Protein AF-A0A7X3SKD6-F1 (afdb_monomer)

Secondary structure (DSSP, 8-state):
-PPP----HHHHHHHHHHHHHHHHTT---PPPS--TT-SSPPPHHHHHHHHHHHHHHHHHHHHHHHHHHHHHHHHHHHHHHHHHHHHHHHH--SS-------

Radius of gyration: 26.62 Å; Cα contacts (8 Å, |Δi|>4): 65; chains: 1; bounding box: 44×20×93 Å

Structure (mmCIF, N/CA/C/O backbone):
data_AF-A0A7X3SKD6-F1
#
_entry.id   AF-A0A7X3SKD6-F1
#
loop_
_atom_site.group_PDB
_atom_site.id
_atom_site.type_symbol
_atom_site.label_atom_id
_atom_site.label_alt_id
_atom_site.label_comp_id
_atom_site.label_asym_id
_atom_site.label_entity_id
_atom_site.label_seq_id
_atom_site.pdbx_PDB_ins_code
_atom_site.Cartn_x
_atom_site.Cartn_y
_atom_site.Cartn_z
_atom_site.occupancy
_atom_site.B_iso_or_equiv
_atom_site.auth_seq_id
_atom_site.auth_comp_id
_atom_site.auth_asym_id
_atom_site.auth_atom_id
_atom_site.pdbx_PDB_model_num
ATOM 1 N N . MET A 1 1 ? -9.919 3.054 34.294 1.00 55.78 1 MET A N 1
ATOM 2 C CA . MET A 1 1 ? -10.777 2.860 33.108 1.00 55.78 1 MET A CA 1
ATOM 3 C C . MET A 1 1 ? -9.832 2.650 31.939 1.00 55.78 1 MET A C 1
ATOM 5 O O . MET A 1 1 ? -8.746 3.219 31.994 1.00 55.78 1 MET A O 1
ATOM 9 N N . ALA A 1 2 ? -10.139 1.752 31.004 1.00 65.25 2 ALA A N 1
ATOM 10 C CA . ALA A 1 2 ? -9.301 1.611 29.813 1.00 65.25 2 ALA A CA 1
ATOM 11 C C . ALA A 1 2 ? -9.644 2.764 28.863 1.00 65.25 2 ALA A C 1
ATOM 13 O O . ALA A 1 2 ? -10.807 3.132 28.766 1.00 65.25 2 ALA A O 1
ATOM 14 N N . GLU A 1 3 ? -8.638 3.374 28.247 1.00 79.31 3 GLU A N 1
ATOM 15 C CA . GLU A 1 3 ? -8.825 4.473 27.298 1.00 79.31 3 GLU A CA 1
ATOM 16 C C . GLU A 1 3 ? -9.089 3.890 25.902 1.00 79.31 3 GLU A C 1
ATOM 18 O O . GLU A 1 3 ? -8.464 2.895 25.521 1.00 79.31 3 GLU A O 1
ATOM 23 N N . GLY A 1 4 ? -10.049 4.467 25.172 1.00 81.44 4 GLY A N 1
ATOM 24 C CA . GLY A 1 4 ? -10.320 4.098 23.782 1.00 81.44 4 GLY A CA 1
ATOM 25 C C . GLY A 1 4 ? -9.169 4.492 22.859 1.00 81.44 4 GLY A C 1
ATOM 26 O O . GLY A 1 4 ? -8.352 5.350 23.190 1.00 81.44 4 GLY A O 1
ATOM 27 N N . ILE A 1 5 ? -9.090 3.856 21.693 1.00 88.44 5 ILE A N 1
ATOM 28 C CA . ILE A 1 5 ? -8.040 4.117 20.701 1.00 88.44 5 ILE A CA 1
ATOM 29 C C . ILE A 1 5 ? -8.340 5.422 19.954 1.00 88.44 5 ILE A C 1
ATOM 31 O O . ILE A 1 5 ? -7.427 6.207 19.708 1.00 88.44 5 ILE A O 1
ATOM 35 N N . HIS A 1 6 ? -9.612 5.663 19.618 1.00 86.44 6 HIS A N 1
ATOM 36 C CA . HIS A 1 6 ? -10.125 6.917 19.063 1.00 86.44 6 HIS A CA 1
ATOM 37 C C . HIS A 1 6 ? -9.360 7.424 17.835 1.00 86.44 6 HIS A C 1
ATOM 39 O O . HIS A 1 6 ? -8.711 8.472 17.854 1.00 86.44 6 HIS A O 1
ATOM 45 N N . ILE A 1 7 ? -9.464 6.691 16.726 1.00 90.50 7 ILE A N 1
ATOM 46 C CA . ILE A 1 7 ? -8.835 7.094 15.464 1.00 90.50 7 ILE A CA 1
ATOM 47 C C . ILE A 1 7 ? -9.734 7.993 14.607 1.00 90.50 7 ILE A C 1
ATOM 49 O O . ILE A 1 7 ? -10.962 7.963 14.678 1.00 90.50 7 ILE A O 1
ATOM 53 N N . ASN A 1 8 ? -9.111 8.766 13.715 1.00 94.06 8 ASN A N 1
ATOM 54 C CA . ASN A 1 8 ? -9.835 9.480 12.670 1.00 94.06 8 ASN A CA 1
ATOM 55 C C . ASN A 1 8 ? -10.183 8.517 11.521 1.00 94.06 8 ASN A C 1
ATOM 57 O O . ASN A 1 8 ? -9.372 8.285 10.621 1.00 94.06 8 ASN A O 1
ATOM 61 N N . HIS A 1 9 ? -11.399 7.972 11.557 1.00 93.19 9 HIS A N 1
ATOM 62 C CA . HIS A 1 9 ? -11.859 6.980 10.584 1.00 93.19 9 HIS A CA 1
ATOM 63 C C . HIS A 1 9 ? -11.924 7.499 9.144 1.00 93.19 9 HIS A C 1
ATOM 65 O O . HIS A 1 9 ? -11.628 6.755 8.209 1.00 93.19 9 HIS A O 1
ATOM 71 N N . GLU A 1 10 ? -12.283 8.767 8.941 1.00 95.19 10 GLU A N 1
ATOM 72 C CA . GLU A 1 10 ? -12.309 9.352 7.596 1.00 95.19 10 GLU A CA 1
ATOM 73 C C . GLU A 1 10 ? -10.895 9.495 7.041 1.00 95.19 10 GLU A C 1
ATOM 75 O O . GLU A 1 10 ? -10.630 9.091 5.909 1.00 95.19 10 GLU A O 1
ATOM 80 N N . LYS A 1 11 ? -9.948 9.930 7.878 1.00 95.44 11 LYS A N 1
ATOM 81 C CA . LYS A 1 11 ? -8.544 10.003 7.479 1.00 95.44 11 LYS A CA 1
ATOM 82 C C . LYS A 1 11 ? -7.969 8.627 7.130 1.00 95.44 11 LYS A C 1
ATOM 84 O O . LYS A 1 11 ? -7.293 8.492 6.116 1.00 95.44 11 LYS A O 1
ATOM 89 N N . ALA A 1 12 ? -8.289 7.590 7.905 1.00 94.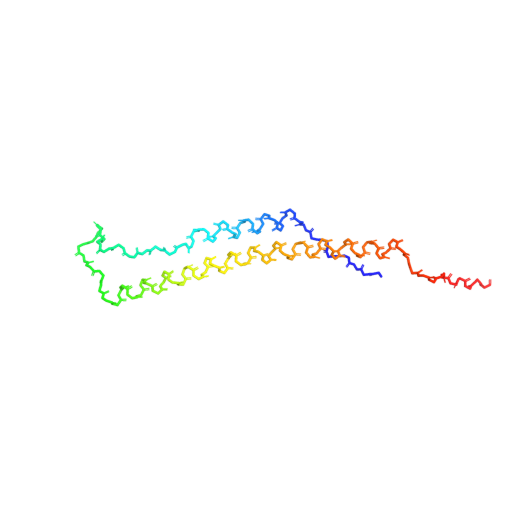56 12 ALA A N 1
ATOM 90 C CA . ALA A 1 12 ? -7.851 6.225 7.612 1.00 94.56 12 ALA A CA 1
ATOM 91 C C . ALA A 1 12 ? -8.410 5.701 6.272 1.00 94.56 12 ALA A C 1
ATOM 93 O O . ALA A 1 12 ? -7.696 5.041 5.513 1.00 94.56 12 ALA A O 1
ATOM 94 N N . LYS A 1 13 ? -9.669 6.022 5.940 1.00 95.81 13 LYS A N 1
ATOM 95 C CA . LYS A 1 13 ? -10.265 5.687 4.633 1.00 95.81 13 LYS A CA 1
ATOM 96 C C . LYS A 1 13 ? -9.582 6.433 3.487 1.00 95.81 13 LYS A C 1
ATOM 98 O O . LYS A 1 13 ? -9.305 5.817 2.456 1.00 95.81 13 LYS A O 1
ATOM 103 N N . GLU A 1 14 ? -9.313 7.728 3.658 1.00 97.06 14 GLU A N 1
ATOM 104 C CA . GLU A 1 14 ? -8.574 8.541 2.684 1.00 97.06 14 GLU A CA 1
ATOM 105 C C . GLU A 1 14 ? -7.173 7.977 2.435 1.00 97.06 14 GLU A C 1
ATOM 107 O O . GLU A 1 14 ? -6.782 7.788 1.283 1.00 97.06 14 GLU A O 1
ATOM 112 N N . ASP A 1 15 ? -6.441 7.640 3.497 1.00 96.44 15 ASP A N 1
ATOM 113 C CA . ASP A 1 15 ? -5.087 7.096 3.394 1.00 96.44 15 ASP A CA 1
ATOM 114 C C . ASP A 1 15 ? -5.096 5.733 2.684 1.00 96.44 15 ASP A C 1
ATOM 116 O O . ASP A 1 15 ? -4.341 5.526 1.730 1.00 96.44 15 ASP A O 1
ATOM 120 N N . ALA A 1 16 ? -6.028 4.838 3.035 1.00 96.69 16 ALA A N 1
ATOM 121 C CA . ALA A 1 16 ? -6.211 3.570 2.326 1.00 96.69 16 ALA A CA 1
ATOM 122 C C . ALA A 1 16 ? -6.562 3.761 0.838 1.00 96.69 16 ALA A C 1
ATOM 124 O O . ALA A 1 16 ? -6.170 2.959 -0.014 1.00 96.69 16 ALA A O 1
ATOM 125 N N . MET A 1 17 ? -7.328 4.801 0.495 1.00 96.88 17 MET A N 1
ATOM 126 C CA . MET A 1 17 ? -7.644 5.135 -0.896 1.00 96.88 17 MET A CA 1
ATOM 127 C C . MET A 1 17 ? -6.420 5.673 -1.642 1.00 96.88 17 MET A C 1
ATOM 129 O O . MET A 1 17 ? -6.194 5.290 -2.793 1.00 96.88 17 MET A O 1
ATOM 133 N N . GLY A 1 18 ? -5.614 6.516 -0.996 1.00 97.00 18 GLY A N 1
ATOM 134 C CA . GLY A 1 18 ? -4.372 7.047 -1.551 1.00 97.00 18 GLY A CA 1
ATOM 135 C C . GLY A 1 18 ? -3.366 5.942 -1.866 1.00 97.00 18 GLY A C 1
ATOM 136 O O . GLY A 1 18 ? -2.859 5.873 -2.986 1.00 97.00 18 GLY A O 1
ATOM 137 N N . VAL A 1 19 ? -3.149 5.023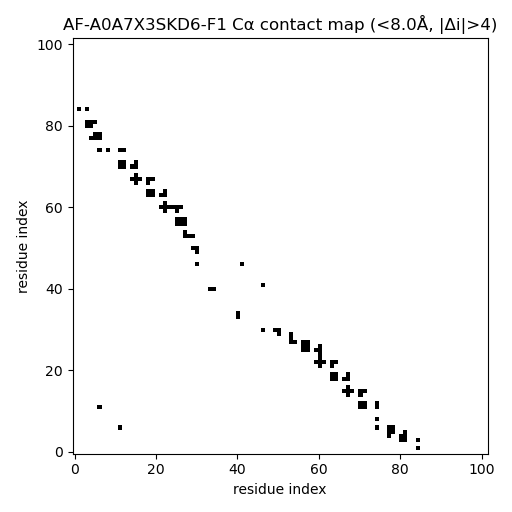 -0.922 1.00 95.94 19 VAL A N 1
ATOM 138 C CA . VAL A 1 19 ? -2.257 3.865 -1.101 1.00 95.94 19 VAL A CA 1
ATOM 139 C C . VAL A 1 19 ? -2.742 2.967 -2.243 1.00 95.94 19 VAL A C 1
ATOM 141 O O . VAL A 1 19 ? -1.967 2.640 -3.143 1.00 95.94 19 VAL A O 1
ATOM 144 N N . LYS A 1 20 ? -4.041 2.645 -2.278 1.00 94.94 20 LYS A N 1
ATOM 145 C CA . LYS A 1 20 ? -4.637 1.855 -3.369 1.00 94.94 20 LYS A CA 1
ATOM 146 C C . LYS A 1 20 ? -4.496 2.544 -4.728 1.00 94.94 20 LYS A C 1
ATOM 148 O O . LYS A 1 20 ? -4.224 1.900 -5.734 1.00 94.94 20 LYS A O 1
ATOM 153 N N . SER A 1 21 ? -4.647 3.865 -4.769 1.00 94.31 21 SER A N 1
ATOM 154 C CA . SER A 1 21 ? -4.472 4.636 -6.004 1.00 94.31 21 SER A CA 1
ATOM 155 C C . SER A 1 21 ? -3.017 4.623 -6.481 1.00 94.31 21 SER A C 1
ATOM 157 O O . SER A 1 21 ? -2.771 4.550 -7.681 1.00 94.31 21 SER A O 1
ATOM 159 N N . ALA A 1 22 ? -2.046 4.646 -5.562 1.00 93.19 22 ALA A N 1
ATOM 160 C CA . ALA A 1 22 ? -0.631 4.513 -5.899 1.00 93.19 22 ALA A CA 1
ATOM 161 C C . ALA A 1 22 ? -0.302 3.133 -6.496 1.00 93.19 22 ALA A C 1
ATOM 163 O O . ALA A 1 22 ? 0.452 3.060 -7.467 1.00 93.19 22 ALA A O 1
ATOM 164 N N . ALA A 1 23 ? -0.912 2.058 -5.981 1.00 93.56 23 ALA A N 1
ATOM 165 C CA . ALA A 1 23 ? -0.737 0.697 -6.496 1.00 93.56 23 ALA A CA 1
ATOM 166 C C . ALA A 1 23 ? -1.080 0.575 -7.993 1.00 93.56 23 ALA A C 1
ATOM 168 O O . ALA A 1 23 ? -0.369 -0.098 -8.741 1.00 93.56 23 ALA A O 1
ATOM 169 N N . VAL A 1 24 ? -2.106 1.299 -8.462 1.00 90.94 24 VAL A N 1
ATOM 170 C CA . VAL A 1 24 ? -2.530 1.309 -9.877 1.00 90.94 24 VAL A CA 1
ATOM 171 C C . VAL A 1 24 ? -1.415 1.775 -10.820 1.00 90.94 24 VAL A C 1
ATOM 173 O O . VAL A 1 24 ? -1.328 1.293 -11.948 1.00 90.94 24 VAL A O 1
ATOM 176 N N . TYR A 1 25 ? -0.529 2.667 -10.373 1.00 90.94 25 TYR A N 1
ATOM 177 C CA . TYR A 1 25 ? 0.583 3.160 -11.1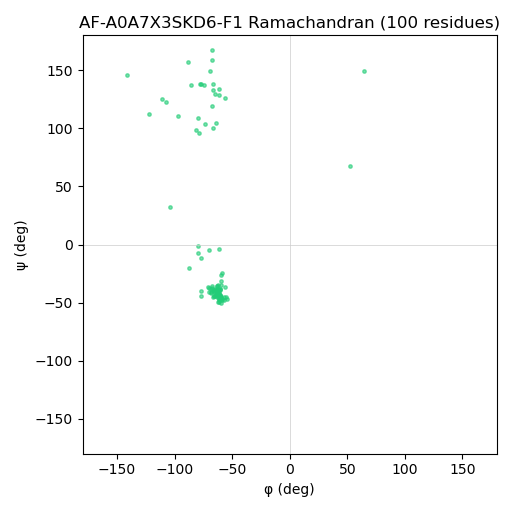93 1.00 90.94 25 TYR A CA 1
ATOM 178 C C . TYR A 1 25 ? 1.775 2.195 -11.267 1.00 90.94 25 TYR A C 1
ATOM 180 O O . TYR A 1 25 ? 2.698 2.428 -12.045 1.00 90.94 25 TYR A O 1
ATOM 188 N N . LEU A 1 26 ? 1.767 1.111 -10.487 1.00 91.94 26 LEU A N 1
ATOM 189 C CA . LEU A 1 26 ? 2.858 0.137 -10.394 1.00 91.94 26 LEU A CA 1
ATOM 190 C C . LEU A 1 26 ? 2.552 -1.164 -11.146 1.00 91.94 26 LEU A C 1
ATOM 192 O O . LEU A 1 26 ? 2.990 -2.249 -10.769 1.00 91.94 26 LEU A O 1
ATOM 196 N N . GLN A 1 27 ? 1.798 -1.067 -12.236 1.00 87.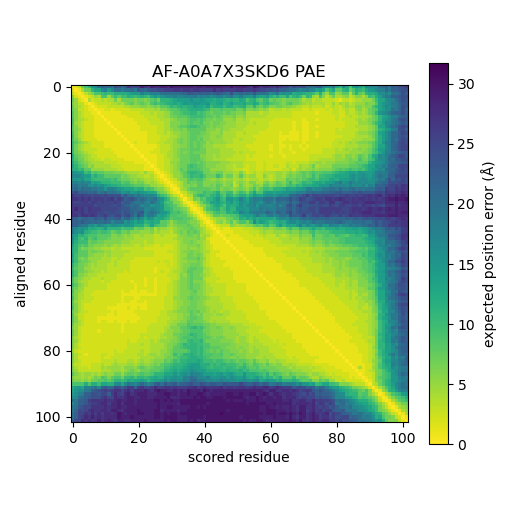31 27 GLN A N 1
ATOM 197 C CA . GLN A 1 27 ? 1.570 -2.201 -13.123 1.00 87.31 27 GLN A CA 1
ATOM 198 C C . GLN A 1 27 ? 2.818 -2.476 -13.969 1.00 87.31 27 GLN A C 1
ATOM 200 O O . GLN A 1 27 ? 3.437 -1.555 -14.504 1.00 87.31 27 GLN A O 1
ATOM 205 N N . SER A 1 28 ? 3.180 -3.753 -14.118 1.00 83.81 28 SER A N 1
ATOM 206 C CA . SER A 1 28 ? 4.287 -4.143 -14.992 1.00 83.81 28 SER A CA 1
ATOM 207 C C . SER A 1 28 ? 3.964 -3.818 -16.448 1.00 83.81 28 SER A C 1
ATOM 209 O O . SER A 1 28 ? 2.937 -4.252 -16.975 1.00 83.81 28 SER A O 1
ATOM 211 N N . VAL A 1 29 ? 4.885 -3.145 -17.127 1.00 84.25 29 VAL A N 1
ATOM 212 C CA . VAL A 1 29 ? 4.824 -2.870 -18.560 1.00 84.25 29 VAL A CA 1
ATOM 213 C C . VAL A 1 29 ? 5.851 -3.754 -19.269 1.00 84.25 29 VAL A C 1
ATOM 215 O O . VAL A 1 29 ? 7.038 -3.696 -18.943 1.00 84.25 29 VAL A O 1
ATOM 218 N N . PRO A 1 30 ? 5.446 -4.598 -20.232 1.00 78.38 30 PRO A N 1
ATOM 219 C CA . PRO A 1 30 ? 6.384 -5.442 -20.953 1.00 78.38 30 PRO A CA 1
ATOM 220 C C . PRO A 1 30 ? 7.289 -4.608 -21.861 1.00 78.38 30 PRO A C 1
ATOM 222 O O . PRO A 1 30 ? 6.891 -3.581 -22.413 1.00 78.38 30 PRO A O 1
ATOM 225 N N . LEU A 1 31 ? 8.514 -5.093 -22.066 1.00 77.00 31 LEU A N 1
ATOM 226 C CA . LEU A 1 31 ? 9.441 -4.453 -22.989 1.00 77.00 31 LEU A CA 1
ATOM 227 C C . LEU A 1 31 ? 8.912 -4.612 -24.418 1.00 77.00 31 LEU A C 1
ATOM 229 O O . LEU A 1 31 ? 8.793 -5.734 -24.916 1.00 77.00 31 LEU A O 1
ATOM 233 N N . VAL A 1 32 ? 8.633 -3.497 -25.089 1.00 75.25 32 VAL A N 1
ATOM 234 C CA . VAL A 1 32 ? 8.239 -3.518 -26.500 1.00 75.25 32 VAL A CA 1
ATOM 235 C C . VAL A 1 32 ? 9.436 -3.999 -27.338 1.00 7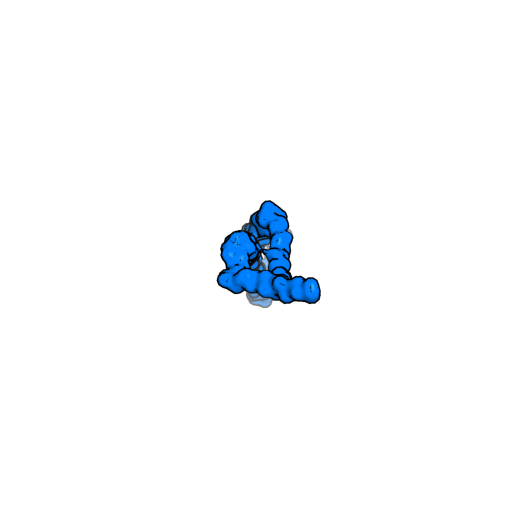5.25 32 VAL A C 1
ATOM 237 O O . VAL A 1 32 ? 10.553 -3.519 -27.135 1.00 75.25 32 VAL A O 1
ATOM 240 N N . PRO A 1 33 ? 9.252 -4.945 -28.281 1.00 63.22 33 PRO A N 1
ATOM 241 C CA . PRO A 1 33 ? 10.353 -5.497 -29.077 1.00 63.22 33 PRO A CA 1
ATOM 242 C C . PRO A 1 33 ? 11.118 -4.465 -29.917 1.00 63.22 33 PRO A C 1
ATOM 244 O O . PRO A 1 33 ? 12.290 -4.683 -30.224 1.00 63.22 33 PRO A O 1
ATOM 247 N N . GLN A 1 34 ? 10.460 -3.365 -30.288 1.00 61.81 34 GLN A N 1
ATOM 24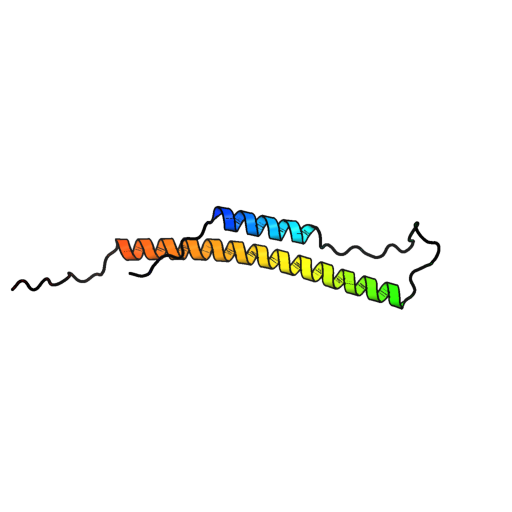8 C CA . GLN A 1 34 ? 11.032 -2.251 -31.035 1.00 61.81 34 GLN A CA 1
ATOM 249 C C . GLN A 1 34 ? 10.872 -0.967 -30.224 1.00 61.81 34 GLN A C 1
ATOM 251 O O . GLN A 1 34 ? 9.762 -0.472 -30.037 1.00 61.81 34 GLN A O 1
ATOM 256 N N . ASP A 1 35 ? 11.991 -0.425 -29.756 1.00 60.94 35 ASP A N 1
ATOM 257 C CA . ASP A 1 35 ? 12.039 0.954 -29.298 1.00 60.94 35 ASP A CA 1
ATOM 258 C C . ASP A 1 35 ? 12.153 1.847 -30.539 1.00 60.94 35 ASP A C 1
ATOM 260 O O . ASP A 1 35 ? 13.185 1.854 -31.200 1.00 60.94 35 ASP A O 1
ATOM 264 N N . MET A 1 36 ? 11.100 2.588 -30.897 1.00 62.25 36 MET A N 1
ATOM 265 C CA . MET A 1 36 ? 11.173 3.520 -32.034 1.00 62.25 36 MET A CA 1
ATOM 266 C C . MET A 1 36 ? 12.068 4.739 -31.749 1.00 62.25 36 MET A C 1
ATOM 268 O O . MET A 1 36 ? 12.282 5.559 -32.639 1.00 62.25 36 MET A O 1
ATOM 272 N N . ARG A 1 37 ? 12.589 4.886 -30.521 1.00 66.19 37 ARG A N 1
ATOM 273 C CA . ARG A 1 37 ? 13.492 5.981 -30.144 1.00 66.19 37 ARG A CA 1
ATOM 274 C C . ARG A 1 37 ? 14.959 5.677 -30.427 1.00 66.19 37 ARG A C 1
ATOM 276 O O . ARG A 1 37 ? 15.744 6.619 -30.512 1.00 66.19 37 ARG A O 1
ATOM 283 N N . THR A 1 38 ? 15.350 4.408 -30.579 1.00 65.38 38 THR A N 1
ATOM 284 C CA . THR A 1 38 ? 16.741 4.038 -30.889 1.00 65.38 38 THR A CA 1
ATOM 285 C C . THR A 1 38 ? 16.805 2.878 -31.882 1.00 65.38 38 THR A C 1
ATOM 287 O O . THR A 1 38 ? 15.996 1.960 -31.842 1.00 65.38 38 THR A O 1
ATOM 290 N N . THR A 1 39 ? 17.813 2.866 -32.756 1.00 63.81 39 THR A N 1
ATOM 291 C CA . THR A 1 39 ? 18.079 1.732 -33.661 1.00 63.81 39 THR A CA 1
ATOM 292 C C . THR A 1 39 ? 18.821 0.577 -32.977 1.00 63.81 39 THR A C 1
ATOM 294 O O . THR A 1 39 ? 19.106 -0.435 -33.618 1.00 63.81 39 THR A O 1
ATOM 297 N N . LEU A 1 40 ? 19.158 0.710 -31.687 1.00 63.22 40 LEU A N 1
ATOM 298 C CA . LEU A 1 40 ? 19.947 -0.261 -30.937 1.00 63.22 40 LEU A CA 1
ATOM 299 C C . LEU A 1 40 ? 19.022 -1.187 -30.132 1.00 63.22 40 LEU A C 1
ATOM 301 O O . LEU A 1 40 ? 18.429 -0.756 -29.141 1.00 63.22 40 LEU A O 1
ATOM 305 N N . PRO A 1 41 ? 18.903 -2.477 -30.493 1.00 65.75 41 PRO A N 1
ATOM 306 C CA . PRO A 1 41 ? 18.114 -3.408 -29.704 1.00 65.75 41 PRO A CA 1
ATOM 307 C C . PRO A 1 41 ? 18.766 -3.631 -28.334 1.00 65.75 41 PRO A C 1
ATOM 309 O O . PRO A 1 41 ? 19.979 -3.829 -28.224 1.00 65.75 41 PRO A O 1
ATOM 312 N N . ALA A 1 42 ? 17.951 -3.674 -27.275 1.00 69.81 42 ALA A N 1
ATOM 313 C CA . ALA A 1 42 ? 18.430 -4.048 -25.949 1.00 69.81 42 ALA A CA 1
ATOM 314 C C . ALA A 1 42 ? 19.101 -5.433 -25.996 1.00 69.81 42 ALA A C 1
ATOM 316 O O . ALA A 1 42 ? 18.501 -6.422 -26.434 1.00 69.81 42 ALA A O 1
ATOM 317 N N . ASN A 1 43 ? 20.343 -5.526 -25.519 1.00 80.38 43 ASN A N 1
ATOM 318 C CA . ASN A 1 43 ? 21.039 -6.808 -25.439 1.00 80.38 43 ASN A CA 1
ATOM 319 C C . ASN A 1 43 ? 20.383 -7.735 -24.391 1.00 80.38 43 ASN A C 1
ATOM 321 O O . ASN A 1 43 ? 19.574 -7.315 -23.560 1.00 80.38 43 ASN A O 1
ATOM 325 N N . ALA A 1 44 ? 20.749 -9.020 -24.397 1.00 83.38 44 ALA A N 1
ATOM 326 C CA . ALA A 1 44 ? 20.146 -10.023 -23.512 1.00 83.38 44 ALA A CA 1
ATOM 327 C C . ALA A 1 44 ? 20.286 -9.710 -22.008 1.00 83.38 44 ALA A C 1
ATOM 329 O O . ALA A 1 44 ? 19.497 -10.209 -21.203 1.00 83.38 44 ALA A O 1
ATOM 330 N N . LYS A 1 45 ? 21.289 -8.916 -21.608 1.00 85.56 45 LYS A N 1
ATOM 331 C CA . LYS A 1 45 ? 21.465 -8.466 -20.221 1.00 85.56 45 LYS A CA 1
ATOM 332 C C . LYS A 1 45 ? 20.485 -7.339 -19.889 1.00 85.56 45 LYS A C 1
ATOM 334 O O . LYS A 1 45 ? 19.837 -7.408 -18.851 1.00 85.56 45 LYS A O 1
ATOM 339 N N . GLY A 1 46 ? 20.325 -6.368 -20.789 1.00 84.44 46 GLY A N 1
ATOM 340 C CA . GLY A 1 46 ? 19.363 -5.271 -20.656 1.00 84.44 46 GLY A CA 1
ATOM 341 C C . GLY A 1 46 ? 17.920 -5.767 -20.584 1.00 84.44 46 GLY A C 1
ATOM 342 O O . GLY A 1 46 ? 17.198 -5.396 -19.666 1.00 84.44 46 GLY A O 1
ATOM 343 N N . LYS A 1 47 ? 17.534 -6.698 -21.469 1.00 86.19 47 LYS A N 1
ATOM 344 C CA . LYS A 1 47 ? 16.202 -7.329 -21.436 1.00 86.19 47 LYS A CA 1
ATOM 345 C C . LYS A 1 47 ? 15.922 -8.007 -20.093 1.00 86.19 47 LYS A C 1
ATOM 347 O O . LYS A 1 47 ? 14.887 -7.766 -19.490 1.00 86.19 47 LYS A O 1
ATOM 352 N N . ARG A 1 48 ? 16.878 -8.798 -19.590 1.00 87.06 48 ARG A N 1
ATOM 353 C CA . ARG A 1 48 ? 16.757 -9.470 -18.285 1.00 87.06 48 ARG A CA 1
ATOM 354 C C . ARG A 1 48 ? 16.672 -8.490 -17.117 1.00 87.06 48 ARG A C 1
ATOM 356 O O . ARG A 1 48 ? 15.890 -8.721 -16.204 1.00 87.06 48 ARG A O 1
ATOM 363 N N . ALA A 1 49 ? 17.473 -7.426 -17.129 1.00 89.12 49 ALA A N 1
ATOM 364 C CA . ALA A 1 49 ? 17.428 -6.401 -16.090 1.00 89.12 49 ALA A CA 1
ATOM 365 C C . ALA A 1 49 ? 16.07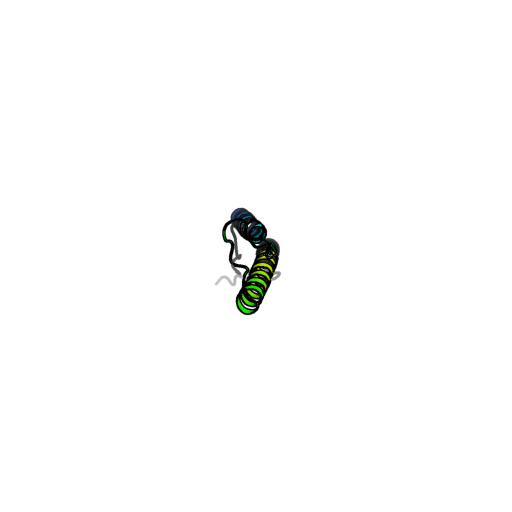6 -5.674 -16.080 1.00 89.12 49 ALA A C 1
ATOM 367 O O . ALA A 1 49 ? 15.493 -5.498 -15.016 1.00 89.12 49 ALA A O 1
ATOM 368 N N . TYR A 1 50 ? 15.554 -5.331 -17.260 1.00 89.31 50 TYR A N 1
ATOM 369 C CA . TYR A 1 50 ? 14.239 -4.717 -17.394 1.00 89.31 50 TYR A CA 1
ATOM 370 C C . TYR A 1 50 ? 13.128 -5.639 -16.889 1.00 89.31 50 TYR A C 1
ATOM 372 O O . TYR A 1 50 ? 12.335 -5.211 -16.062 1.00 89.31 50 TYR A O 1
ATOM 380 N N . SER A 1 51 ? 13.102 -6.909 -17.314 1.00 89.38 51 SER A N 1
ATOM 381 C CA . SER A 1 51 ? 12.103 -7.874 -16.833 1.00 89.38 51 SER A CA 1
ATOM 382 C C . SER A 1 51 ? 12.103 -7.987 -15.308 1.00 89.38 51 SER A C 1
ATOM 384 O O . SER A 1 51 ? 11.048 -7.886 -14.702 1.00 89.38 51 SER A O 1
ATOM 386 N N . ARG A 1 52 ? 13.282 -8.083 -14.676 1.00 91.94 52 ARG A N 1
ATOM 387 C CA . ARG A 1 52 ? 13.377 -8.101 -13.207 1.00 91.94 52 ARG A CA 1
ATOM 388 C C . ARG A 1 52 ? 12.819 -6.831 -12.570 1.00 91.94 52 ARG A C 1
ATOM 390 O O . ARG A 1 52 ? 12.116 -6.917 -11.577 1.00 91.94 52 ARG A O 1
ATOM 397 N N . ALA A 1 53 ? 13.127 -5.662 -13.129 1.00 92.06 53 ALA A N 1
ATOM 398 C CA . ALA A 1 53 ? 12.592 -4.405 -12.615 1.00 92.06 53 ALA A CA 1
ATOM 399 C C . ALA A 1 53 ? 11.059 -4.358 -12.719 1.00 92.06 53 ALA A C 1
ATOM 401 O O . ALA A 1 53 ? 10.405 -3.894 -11.794 1.00 92.06 53 ALA A O 1
ATOM 402 N N . GLN A 1 54 ? 10.485 -4.878 -13.809 1.00 93.44 54 GLN A N 1
ATOM 403 C CA . GLN A 1 54 ? 9.033 -4.971 -13.977 1.00 93.44 54 GLN A CA 1
ATOM 404 C C . GLN A 1 54 ? 8.386 -5.938 -12.979 1.00 93.44 54 GLN A C 1
ATOM 406 O O . GLN A 1 54 ? 7.335 -5.616 -12.430 1.00 93.44 54 GLN A O 1
ATOM 411 N N . ASP A 1 55 ? 9.028 -7.075 -12.698 1.00 93.25 55 ASP A N 1
ATOM 412 C CA . ASP A 1 55 ? 8.560 -8.020 -11.678 1.00 93.25 55 ASP A CA 1
ATOM 413 C C . ASP A 1 55 ? 8.543 -7.372 -10.283 1.00 93.25 55 ASP A C 1
ATOM 415 O O . ASP A 1 55 ? 7.579 -7.531 -9.534 1.00 93.25 55 ASP A O 1
ATOM 419 N N . GLU A 1 56 ? 9.583 -6.609 -9.933 1.00 94.81 56 GLU A N 1
ATOM 420 C CA . GLU A 1 56 ? 9.649 -5.892 -8.652 1.00 94.81 56 GLU A CA 1
ATOM 421 C C . GLU A 1 56 ? 8.627 -4.748 -8.566 1.00 94.81 56 GLU A C 1
ATOM 423 O O . GLU A 1 56 ? 7.998 -4.569 -7.525 1.00 94.81 56 GLU A O 1
ATOM 428 N N . ILE A 1 57 ? 8.396 -4.011 -9.660 1.00 94.12 57 ILE A N 1
ATOM 429 C CA . ILE A 1 57 ? 7.343 -2.983 -9.737 1.00 94.12 57 ILE A CA 1
ATOM 430 C C . ILE A 1 57 ? 5.968 -3.609 -9.474 1.00 94.12 57 ILE A C 1
ATOM 432 O O . ILE A 1 57 ? 5.225 -3.123 -8.623 1.00 94.12 57 ILE A O 1
ATOM 436 N N . PHE A 1 58 ? 5.663 -4.730 -10.131 1.00 93.50 58 PHE A N 1
ATOM 437 C CA . PHE A 1 58 ? 4.402 -5.443 -9.937 1.00 93.50 58 PHE A CA 1
ATOM 438 C C . PHE A 1 58 ? 4.226 -5.957 -8.501 1.00 93.50 58 PHE A C 1
ATOM 440 O O . PHE A 1 58 ? 3.147 -5.838 -7.911 1.00 93.50 58 PHE A O 1
ATOM 447 N N . ARG A 1 59 ? 5.297 -6.499 -7.907 1.00 95.94 59 ARG A N 1
ATOM 448 C CA . ARG A 1 59 ? 5.298 -6.923 -6.500 1.00 95.94 59 ARG A CA 1
ATOM 449 C C . ARG A 1 59 ? 5.026 -5.755 -5.564 1.00 95.94 59 ARG A C 1
ATOM 451 O O . ARG A 1 59 ? 4.210 -5.898 -4.659 1.00 95.94 59 ARG A O 1
ATOM 458 N N . LEU A 1 60 ? 5.665 -4.609 -5.794 1.00 96.06 60 LEU A N 1
ATOM 459 C CA . LEU A 1 60 ? 5.427 -3.409 -4.998 1.00 96.06 60 LEU A CA 1
ATOM 460 C C . LEU A 1 60 ? 3.966 -2.955 -5.106 1.00 96.06 60 LEU A C 1
ATOM 462 O O . LEU A 1 60 ? 3.352 -2.695 -4.077 1.00 96.06 60 LEU A O 1
ATOM 466 N N . GLY A 1 61 ? 3.389 -2.934 -6.313 1.00 96.19 61 GLY A N 1
ATOM 467 C CA . GLY A 1 61 ? 1.963 -2.646 -6.508 1.00 96.19 61 GLY A CA 1
ATOM 468 C C . GLY A 1 61 ? 1.061 -3.570 -5.685 1.00 96.19 61 GLY A C 1
ATOM 469 O O . GLY A 1 61 ? 0.207 -3.099 -4.941 1.00 96.19 61 GLY A O 1
ATOM 470 N N . THR A 1 62 ? 1.331 -4.877 -5.718 1.00 96.12 62 THR A N 1
ATOM 471 C CA . THR A 1 62 ? 0.578 -5.877 -4.937 1.00 96.12 62 THR A CA 1
ATOM 472 C C . THR A 1 62 ? 0.694 -5.650 -3.423 1.00 96.12 62 THR A C 1
ATOM 474 O O . THR A 1 62 ? -0.282 -5.812 -2.691 1.00 96.12 62 THR A O 1
ATOM 477 N N . LEU A 1 63 ? 1.878 -5.269 -2.934 1.00 97.62 63 LEU A N 1
ATOM 478 C CA . LEU A 1 63 ? 2.087 -4.963 -1.516 1.00 97.62 63 LEU A CA 1
ATOM 479 C C . LEU A 1 63 ? 1.333 -3.702 -1.082 1.00 97.62 63 LEU A C 1
ATOM 481 O O . LEU A 1 63 ? 0.798 -3.676 0.022 1.00 97.62 63 LEU A O 1
ATOM 485 N N . LEU A 1 64 ? 1.255 -2.680 -1.939 1.00 97.56 64 LEU A N 1
ATOM 486 C CA . LEU A 1 64 ? 0.459 -1.485 -1.655 1.00 97.56 64 LEU A CA 1
ATOM 487 C C . LEU A 1 64 ? -1.043 -1.798 -1.621 1.00 97.56 64 LEU A C 1
ATOM 489 O O . LEU A 1 64 ? -1.742 -1.297 -0.743 1.00 97.56 64 LEU A O 1
ATOM 493 N N . ASP A 1 65 ? -1.541 -2.656 -2.513 1.00 96.31 65 ASP A N 1
ATOM 494 C CA . ASP A 1 65 ? -2.935 -3.114 -2.451 1.00 96.31 65 ASP A CA 1
ATOM 495 C C . ASP A 1 65 ? -3.238 -3.827 -1.126 1.00 96.31 65 ASP A C 1
ATOM 497 O O . ASP A 1 65 ? -4.243 -3.526 -0.479 1.00 96.31 65 ASP A O 1
ATOM 501 N N . LEU A 1 66 ? -2.347 -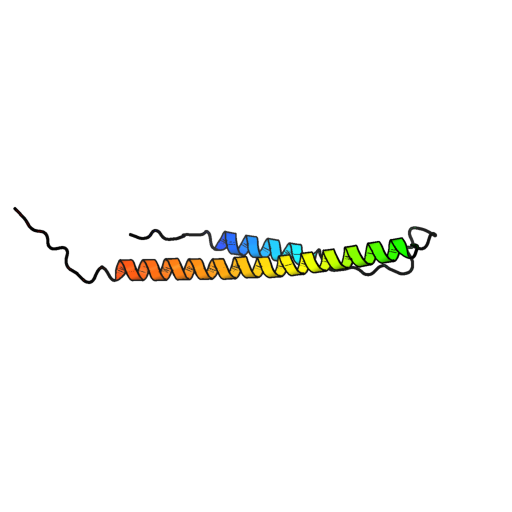4.724 -0.686 1.00 97.44 66 LEU A N 1
ATOM 502 C CA . LEU A 1 66 ? -2.474 -5.398 0.607 1.00 97.44 66 LEU A CA 1
ATOM 503 C C . LEU A 1 66 ? -2.456 -4.399 1.769 1.00 97.44 66 LEU A C 1
ATOM 505 O O . LEU A 1 66 ? -3.270 -4.501 2.684 1.00 97.44 66 LEU A O 1
ATOM 509 N N . GLU A 1 67 ? -1.563 -3.414 1.725 1.00 97.62 67 GLU A N 1
ATOM 510 C CA . GLU A 1 67 ? -1.465 -2.406 2.777 1.00 97.62 67 GLU A CA 1
ATOM 511 C C . GLU A 1 67 ? -2.724 -1.538 2.866 1.00 97.62 67 GLU A C 1
ATOM 513 O O . GLU A 1 67 ? -3.214 -1.255 3.959 1.00 97.62 67 GLU A O 1
ATOM 518 N N . ALA A 1 68 ? -3.326 -1.187 1.729 1.00 97.81 68 ALA A N 1
ATOM 519 C CA . ALA A 1 68 ? -4.608 -0.494 1.718 1.00 97.81 68 ALA A CA 1
ATOM 520 C C . ALA A 1 68 ? -5.722 -1.314 2.397 1.00 97.81 68 ALA A C 1
ATOM 522 O O . ALA A 1 68 ? -6.565 -0.742 3.091 1.00 97.81 68 ALA A O 1
ATOM 523 N N . GLU A 1 69 ? -5.740 -2.639 2.219 1.00 97.56 69 GLU A N 1
ATOM 524 C CA . GLU A 1 69 ? -6.688 -3.520 2.915 1.00 97.56 69 GLU A CA 1
ATOM 525 C C . GLU A 1 69 ? -6.377 -3.656 4.414 1.00 97.56 69 GLU A C 1
ATOM 527 O O . GLU A 1 69 ? -7.304 -3.667 5.230 1.00 97.56 69 GLU A O 1
ATOM 532 N N . ASN A 1 70 ? -5.099 -3.678 4.804 1.00 97.94 70 ASN A N 1
ATOM 533 C CA . ASN A 1 70 ? -4.695 -3.674 6.213 1.00 97.94 70 ASN A CA 1
ATOM 534 C C . ASN A 1 70 ? -5.193 -2.415 6.932 1.00 97.94 70 ASN A C 1
ATOM 536 O O . ASN A 1 70 ? -5.795 -2.519 8.002 1.00 97.94 70 ASN A O 1
ATOM 540 N N . ILE A 1 71 ? -5.009 -1.236 6.326 1.00 97.38 71 ILE A N 1
ATOM 541 C CA . ILE A 1 71 ? -5.478 0.041 6.886 1.00 97.38 71 ILE A CA 1
ATOM 542 C C . ILE A 1 71 ? -6.999 0.014 7.078 1.00 97.38 71 ILE A C 1
ATOM 544 O O . ILE A 1 71 ? -7.489 0.373 8.149 1.00 97.38 71 ILE A O 1
ATOM 548 N N . ARG A 1 72 ? -7.763 -0.460 6.081 1.00 96.94 72 ARG A N 1
ATOM 549 C CA . ARG A 1 72 ? -9.229 -0.595 6.199 1.00 96.94 72 ARG A CA 1
ATOM 550 C C . ARG A 1 72 ? -9.630 -1.553 7.316 1.00 96.94 72 ARG A C 1
ATOM 552 O O . ARG A 1 72 ? -10.536 -1.244 8.085 1.00 96.94 72 ARG A O 1
ATOM 559 N N . SER A 1 73 ? -8.956 -2.694 7.405 1.00 97.12 73 SER A N 1
ATOM 560 C CA . SER A 1 73 ? -9.262 -3.731 8.392 1.00 97.12 73 SER A CA 1
ATOM 561 C C . SER A 1 73 ? -8.985 -3.249 9.816 1.00 97.12 73 SER A C 1
ATOM 563 O O . SER A 1 73 ? -9.829 -3.407 10.695 1.00 97.12 73 SER A O 1
ATOM 565 N N . LEU A 1 74 ? -7.844 -2.591 10.038 1.00 96.38 74 LEU A N 1
ATOM 566 C CA . LEU A 1 74 ? -7.510 -1.985 11.329 1.00 96.38 74 LEU A CA 1
ATOM 567 C C . LEU A 1 74 ? -8.471 -0.853 11.692 1.00 96.38 74 LEU A C 1
ATOM 569 O O . LEU A 1 74 ? -8.879 -0.749 12.845 1.00 96.38 74 LEU A O 1
ATOM 573 N N . ASN A 1 75 ? -8.878 -0.046 10.709 1.00 95.69 75 ASN A N 1
ATOM 574 C CA . ASN A 1 75 ? -9.851 1.018 10.920 1.00 95.69 75 ASN A CA 1
ATOM 575 C C . ASN A 1 75 ? -11.173 0.485 11.499 1.00 95.69 75 ASN A C 1
ATOM 577 O O . ASN A 1 75 ? -11.694 1.055 12.455 1.00 95.69 75 ASN A O 1
ATOM 581 N N . VAL A 1 76 ? -11.680 -0.623 10.948 1.00 95.81 76 VAL A N 1
ATOM 582 C CA . VAL A 1 76 ? -12.882 -1.305 11.455 1.00 95.81 76 VAL A CA 1
ATOM 583 C C . VAL A 1 76 ? -12.630 -1.914 12.834 1.00 95.81 76 VAL A C 1
ATOM 585 O O . VAL A 1 76 ? -13.439 -1.736 13.739 1.00 95.81 76 VAL A O 1
ATOM 588 N N . ALA A 1 77 ? -11.494 -2.588 13.028 1.00 95.94 77 ALA A N 1
ATOM 589 C CA . ALA A 1 77 ? -11.170 -3.223 14.305 1.00 95.94 77 ALA A CA 1
ATOM 590 C C . ALA A 1 77 ? -11.098 -2.213 15.464 1.00 95.94 77 ALA A C 1
ATOM 592 O O . ALA A 1 77 ? -11.556 -2.502 16.569 1.00 95.94 77 ALA A O 1
ATOM 593 N N . PHE A 1 78 ? -10.554 -1.017 15.220 1.00 94.75 78 PHE A N 1
ATOM 594 C CA . PHE A 1 78 ? -10.505 0.044 16.226 1.00 94.75 78 PHE A CA 1
ATOM 595 C C . PHE A 1 78 ? -11.887 0.637 16.523 1.00 94.75 78 PHE A C 1
ATOM 597 O O . PHE A 1 78 ? -12.188 0.885 17.688 1.00 94.75 78 PHE A O 1
ATOM 604 N N . GLU A 1 79 ? -12.756 0.786 15.517 1.00 94.25 79 GLU A N 1
ATOM 605 C CA . GLU A 1 79 ? -14.152 1.205 15.727 1.00 94.25 79 GLU A CA 1
ATOM 606 C C . GLU A 1 79 ? -14.909 0.204 16.616 1.00 94.25 79 GLU A C 1
ATOM 608 O O . GLU A 1 79 ? -15.601 0.579 17.566 1.00 94.25 79 GLU A O 1
ATOM 613 N N . GLU A 1 80 ? -14.749 -1.093 16.339 1.00 93.62 80 GLU A N 1
ATOM 614 C CA . GLU A 1 80 ? -15.376 -2.155 17.124 1.00 93.62 80 GLU A CA 1
ATOM 615 C C . GLU A 1 80 ? -14.843 -2.210 18.556 1.00 93.62 80 GLU A C 1
ATOM 617 O O . GLU A 1 80 ? -15.631 -2.383 19.491 1.00 93.62 80 GLU A O 1
ATOM 622 N N . PHE A 1 81 ? -13.530 -2.041 18.737 1.00 93.31 81 PHE A N 1
ATOM 623 C CA . PHE A 1 81 ? -12.902 -1.986 20.054 1.00 93.31 81 PHE A CA 1
ATOM 624 C C . PHE A 1 81 ? -13.466 -0.837 20.896 1.00 93.31 81 PHE A C 1
ATOM 626 O O . PHE A 1 81 ? -13.926 -1.073 22.016 1.00 93.31 81 PHE A O 1
ATOM 633 N N . ASP A 1 82 ? -13.508 0.377 20.343 1.00 92.50 82 ASP A N 1
ATOM 634 C CA . ASP A 1 82 ? -14.029 1.556 21.039 1.00 92.50 82 ASP A CA 1
ATOM 635 C C . ASP A 1 82 ? -15.516 1.398 21.385 1.00 92.50 82 ASP A C 1
ATOM 637 O O . ASP A 1 82 ? -15.946 1.747 22.489 1.00 92.50 82 ASP A O 1
ATOM 641 N N . ARG A 1 83 ? -16.310 0.804 20.482 1.00 91.31 83 ARG A N 1
ATOM 642 C CA . ARG A 1 83 ? -17.721 0.491 20.747 1.00 91.31 83 ARG A CA 1
ATOM 643 C C . ARG A 1 83 ? -17.873 -0.485 21.914 1.00 91.31 83 ARG A C 1
ATOM 645 O O . ARG A 1 83 ? -18.663 -0.219 22.820 1.00 91.31 83 ARG A O 1
ATOM 652 N N . MET A 1 84 ? -17.129 -1.595 21.907 1.00 91.06 84 MET A N 1
ATOM 653 C CA . MET A 1 84 ? -17.183 -2.600 22.979 1.00 91.06 84 MET A CA 1
ATOM 654 C C . MET A 1 84 ? -16.756 -2.015 24.325 1.00 91.06 84 MET A C 1
ATOM 656 O O . MET A 1 84 ? -17.383 -2.290 25.349 1.00 91.06 84 MET A O 1
ATOM 660 N N . LEU A 1 85 ? -15.715 -1.183 24.328 1.00 90.31 85 LEU A N 1
ATOM 661 C CA . LEU A 1 85 ? -15.249 -0.502 25.527 1.00 90.31 85 LEU A CA 1
ATOM 662 C C . LEU A 1 85 ? -16.319 0.451 26.080 1.00 90.31 85 LEU A C 1
ATOM 664 O O . LEU A 1 85 ? -16.627 0.401 27.270 1.00 90.31 85 LEU A O 1
ATOM 668 N N . GLY A 1 86 ? -16.963 1.242 25.218 1.00 87.00 86 GLY A N 1
ATOM 669 C CA . GLY A 1 86 ? -18.055 2.127 25.621 1.00 87.00 86 GLY A CA 1
ATOM 670 C C . GLY A 1 86 ? -19.281 1.382 26.167 1.00 87.00 86 GLY A C 1
ATOM 671 O O . GLY A 1 86 ? -19.935 1.857 27.095 1.00 87.00 86 GLY A O 1
ATOM 672 N N . GLU A 1 87 ? -19.611 0.205 25.630 1.00 87.56 87 GLU A N 1
ATOM 673 C CA . GLU A 1 87 ? -20.663 -0.664 26.181 1.00 87.56 87 GLU A CA 1
ATOM 674 C C . GLU A 1 87 ? -20.277 -1.254 27.541 1.00 87.56 87 GLU A C 1
ATOM 676 O O . GLU A 1 87 ? -21.104 -1.298 28.457 1.00 87.56 87 GLU A O 1
ATOM 681 N N . PHE A 1 88 ? -19.020 -1.671 27.698 1.00 85.00 88 PHE A N 1
ATOM 682 C CA . PHE A 1 88 ? -18.500 -2.177 28.964 1.00 85.00 88 PHE A CA 1
ATOM 683 C C . PHE A 1 88 ? -18.572 -1.115 30.069 1.00 85.00 88 PHE A C 1
ATOM 685 O O . PHE A 1 88 ? -19.039 -1.407 31.172 1.00 85.00 88 PHE A O 1
ATOM 692 N N . GLU A 1 89 ? -18.187 0.127 29.770 1.00 83.19 89 GLU A N 1
ATOM 693 C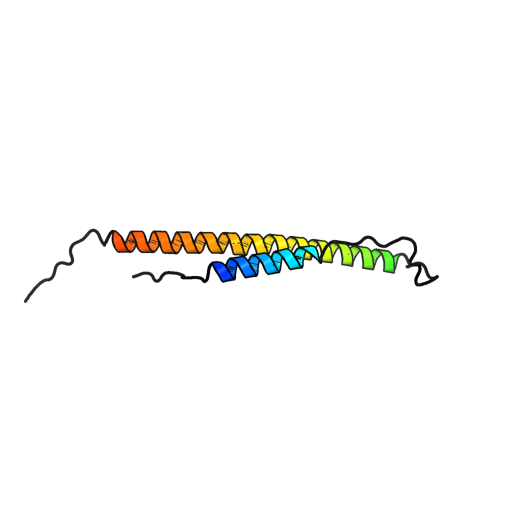 CA . GLU A 1 89 ? -18.279 1.239 30.720 1.00 83.19 89 GLU A CA 1
ATOM 694 C C . GLU A 1 89 ? -19.728 1.569 31.103 1.00 83.19 89 GLU A C 1
ATOM 696 O O . GLU A 1 89 ? -20.022 1.752 32.286 1.00 83.19 89 GLU A O 1
ATOM 701 N N . LYS A 1 90 ? -20.655 1.574 30.132 1.00 80.38 90 LYS A N 1
ATOM 702 C CA . LYS A 1 90 ? -22.093 1.809 30.377 1.00 80.38 90 LYS A CA 1
ATOM 703 C C . LYS A 1 90 ? -22.727 0.744 31.266 1.00 80.38 90 LYS A C 1
ATOM 705 O O . LYS A 1 90 ? -23.617 1.062 32.051 1.00 80.38 90 LYS A O 1
ATOM 710 N N . ASN A 1 91 ? -22.284 -0.504 31.144 1.00 77.69 91 ASN A N 1
ATOM 711 C CA . ASN A 1 91 ? -22.850 -1.616 31.902 1.00 77.69 91 ASN A CA 1
ATOM 712 C C . ASN A 1 91 ? -22.375 -1.666 33.362 1.00 77.69 91 ASN A C 1
ATOM 714 O O . ASN A 1 91 ? -22.997 -2.373 34.154 1.00 77.69 91 ASN A O 1
ATOM 718 N N . GLY A 1 92 ? -21.355 -0.877 33.733 1.00 66.56 92 GLY A N 1
ATOM 719 C CA . GLY A 1 92 ? -20.899 -0.686 35.110 1.00 66.56 92 GLY A CA 1
ATOM 720 C C . GLY A 1 92 ? -20.325 -1.948 35.769 1.00 66.56 92 GLY A C 1
ATOM 721 O O . GLY A 1 92 ? -20.726 -3.081 35.508 1.00 66.56 92 GLY A O 1
ATOM 722 N N . SER A 1 93 ? -19.364 -1.776 36.679 1.00 63.38 93 SER A N 1
ATOM 723 C CA . SER A 1 93 ? -18.905 -2.900 37.500 1.00 63.38 93 SER A CA 1
ATOM 724 C C . SER A 1 93 ? -20.074 -3.424 38.340 1.00 63.38 93 SER A C 1
ATOM 726 O O . SER A 1 93 ? -20.735 -2.661 39.042 1.00 63.38 93 SER A O 1
ATOM 728 N N . ARG A 1 94 ? -20.319 -4.737 38.281 1.00 57.12 94 ARG A N 1
ATOM 729 C CA . ARG A 1 94 ? -21.451 -5.443 38.914 1.00 57.12 94 ARG A CA 1
ATOM 730 C C . ARG A 1 94 ? -21.502 -5.336 40.448 1.00 57.12 94 ARG A C 1
ATOM 732 O O . ARG A 1 94 ? -22.429 -5.865 41.057 1.00 57.12 94 ARG A O 1
ATOM 739 N N . TYR A 1 95 ? -20.512 -4.702 41.072 1.00 54.44 95 TYR A N 1
ATOM 740 C CA . TYR A 1 95 ? -20.370 -4.611 42.519 1.00 54.44 95 TYR A CA 1
ATOM 741 C C . TYR A 1 95 ? -20.603 -3.174 42.998 1.00 54.44 95 TYR A C 1
ATOM 743 O O . TYR A 1 95 ? -19.917 -2.263 42.529 1.00 54.44 95 TYR A O 1
ATOM 751 N N . PRO A 1 96 ? -21.535 -2.946 43.944 1.00 55.94 96 PRO A N 1
ATOM 752 C CA . PRO A 1 96 ? -21.696 -1.636 44.552 1.00 55.94 96 PRO A CA 1
ATOM 753 C C . PRO A 1 96 ? -20.406 -1.245 45.278 1.00 55.94 96 PRO A C 1
ATOM 755 O O . PRO A 1 96 ? -19.830 -2.036 46.027 1.00 55.94 96 PRO A O 1
ATOM 758 N N . VAL A 1 97 ? -19.962 -0.005 45.069 1.00 62.06 97 VAL A N 1
ATOM 759 C CA . VAL A 1 97 ? -18.884 0.598 45.856 1.00 62.06 97 VAL A CA 1
ATOM 760 C C . VAL A 1 97 ? -19.381 0.704 47.297 1.00 62.06 97 VAL A C 1
ATOM 762 O O . VAL A 1 97 ? -20.226 1.545 47.610 1.00 62.06 97 VAL A O 1
ATOM 765 N N . ILE A 1 98 ? -18.892 -0.174 48.176 1.00 62.22 98 ILE A N 1
ATOM 766 C CA . ILE A 1 98 ? -19.166 -0.096 49.613 1.00 62.22 98 ILE A CA 1
ATOM 767 C C . ILE A 1 98 ? -18.477 1.170 50.123 1.00 62.22 98 ILE A C 1
ATOM 769 O O . ILE A 1 98 ? -17.266 1.201 50.334 1.00 62.22 98 ILE A O 1
ATOM 773 N N . THR A 1 99 ? -19.249 2.238 50.294 1.00 58.78 99 THR A N 1
ATOM 774 C CA . THR A 1 99 ? -18.786 3.436 50.993 1.00 58.78 99 THR A CA 1
ATOM 775 C C . THR A 1 99 ? -18.923 3.183 52.486 1.00 58.78 99 THR A C 1
ATOM 777 O O . THR A 1 99 ? -20.003 3.291 53.061 1.00 58.78 99 THR A O 1
ATOM 780 N N . VAL A 1 100 ? -17.818 2.805 53.124 1.00 56.81 100 VAL A N 1
ATOM 781 C CA . VAL A 1 100 ? -17.737 2.794 54.586 1.00 56.81 100 VAL A CA 1
ATOM 782 C C . VAL A 1 100 ? -17.648 4.257 55.023 1.00 56.81 100 VAL A C 1
ATOM 784 O O . VAL A 1 100 ? -16.620 4.902 54.823 1.00 56.81 100 VAL A O 1
ATOM 787 N N . ARG A 1 101 ? -18.752 4.819 55.530 1.00 52.56 101 ARG A N 1
ATOM 788 C CA . ARG A 1 101 ? -18.722 6.128 56.199 1.00 52.56 101 ARG A CA 1
ATOM 789 C C . ARG A 1 101 ? -18.143 5.955 57.614 1.00 52.56 101 ARG A C 1
ATOM 791 O O . ARG A 1 101 ? -18.507 4.966 58.253 1.00 52.56 101 ARG A O 1
ATOM 798 N N . PRO A 1 102 ? -17.264 6.863 58.079 1.00 61.81 102 PRO A N 1
ATOM 799 C CA . PRO A 1 102 ? -16.851 6.930 59.479 1.00 61.81 102 PRO A CA 1
ATOM 800 C C . PRO A 1 102 ? -17.987 7.404 60.394 1.00 61.81 102 PRO A C 1
ATOM 802 O O . PRO A 1 102 ? -18.903 8.105 59.895 1.00 61.81 102 PRO A O 1
#

Foldseek 3Di:
DDDAPDDDLVVLLVVLVVLLVVLVVLAQDQDDQDDPVDPDGQPPVRNVVSVVVSVVSNVSSVVSNVVSVVSNVVSVVSVVRRVVVVVVVVVDDPDDDPPPDD

pLDDT: mean 84.65, std 13.66, range [52.56, 97.94]

InterPro domains:
  IPR021477 Type VII secretion effector, SACOL2603 family [TIGR04197] (5-86)

Organism: NCBI:txid2681861

Sequence (102 aa):
MAEGIHINHEKAKEDAMGVKSAAVYLQSVPLVPQDMRTTLPANAKGKRAYSRAQDEIFRLGTLLDLEAENIRSLNVAFEEFDRMLGEFEKNGSRYPVITVRP

Mean predicted aligned error: 9.79 Å

Solvent-accessible surface area (backbone atoms only — not comparable to full-atom values): 6072 Å² total; per-residue (Å²): 132,88,80,68,80,81,74,64,61,68,59,42,51,51,50,22,49,52,38,38,57,55,21,68,75,25,63,60,71,80,83,67,95,70,58,94,88,52,96,71,76,75,49,77,65,55,50,53,52,48,53,51,51,28,52,50,37,33,49,50,16,54,51,30,44,51,49,20,50,50,43,50,52,50,51,51,52,50,53,52,50,37,52,51,50,54,51,54,62,74,68,48,78,94,63,82,83,83,77,83,76,133